Protein AF-X1LXA0-F1 (afdb_monomer_lite)

Structure (mmCIF, N/CA/C/O backbone):
data_AF-X1LXA0-F1
#
_entry.id   AF-X1LXA0-F1
#
loop_
_atom_site.group_PDB
_atom_site.id
_atom_site.type_symbol
_atom_site.label_atom_id
_atom_site.label_alt_id
_atom_site.label_comp_id
_atom_site.label_asym_id
_atom_site.label_entity_id
_atom_site.label_seq_id
_atom_site.pdbx_PDB_ins_code
_atom_site.Cartn_x
_atom_site.Cartn_y
_atom_site.Cartn_z
_atom_site.occupancy
_atom_site.B_iso_or_equiv
_atom_site.auth_seq_id
_atom_site.auth_comp_id
_atom_site.auth_asym_id
_atom_site.auth_atom_id
_atom_site.pdbx_PDB_model_num
ATOM 1 N N . GLU A 1 1 ? 16.115 5.658 -24.693 1.00 48.03 1 GLU A N 1
ATOM 2 C CA . GLU A 1 1 ? 15.808 4.681 -25.763 1.00 48.03 1 GLU A CA 1
ATOM 3 C C . GLU A 1 1 ? 15.946 3.220 -25.329 1.00 48.03 1 GLU A C 1
ATOM 5 O O . GLU A 1 1 ? 15.086 2.438 -25.694 1.00 48.03 1 GLU A O 1
ATOM 10 N N . ILE A 1 2 ? 16.902 2.875 -24.455 1.00 46.75 2 ILE A N 1
ATOM 11 C CA . ILE A 1 2 ? 17.178 1.495 -23.987 1.00 46.75 2 ILE A CA 1
ATOM 12 C C . ILE A 1 2 ? 15.979 0.785 -23.312 1.00 46.75 2 ILE A C 1
ATOM 14 O O . ILE A 1 2 ? 15.818 -0.421 -23.436 1.00 46.75 2 ILE A O 1
ATOM 18 N N . VAL A 1 3 ? 15.091 1.514 -22.626 1.00 49.84 3 VAL A N 1
ATOM 19 C CA . VAL A 1 3 ? 14.003 0.897 -21.832 1.00 49.84 3 VAL A CA 1
ATOM 20 C C . VAL A 1 3 ? 12.882 0.302 -22.700 1.00 49.84 3 VAL A C 1
ATOM 22 O O . VAL A 1 3 ? 12.183 -0.605 -22.257 1.00 49.84 3 VAL A O 1
ATOM 25 N N . LYS A 1 4 ? 12.702 0.768 -23.945 1.00 45.91 4 LYS A N 1
ATOM 26 C CA . LYS A 1 4 ? 11.596 0.300 -24.802 1.00 45.91 4 LYS A CA 1
ATOM 27 C C . LYS A 1 4 ? 11.848 -1.074 -25.432 1.00 45.91 4 LYS A C 1
ATOM 29 O O . LYS A 1 4 ? 10.889 -1.721 -25.834 1.00 45.91 4 LYS A O 1
ATOM 34 N N . GLU A 1 5 ? 13.101 -1.518 -25.492 1.00 46.56 5 GLU A N 1
ATOM 35 C CA . GLU A 1 5 ? 13.504 -2.753 -26.182 1.00 46.56 5 GLU A CA 1
ATOM 36 C C . GLU A 1 5 ? 13.539 -3.984 -25.253 1.00 46.56 5 GLU A C 1
ATOM 38 O O . GLU A 1 5 ? 13.562 -5.118 -25.714 1.00 46.56 5 GLU A O 1
ATOM 43 N N . ILE A 1 6 ? 13.475 -3.775 -23.931 1.00 54.31 6 ILE A N 1
ATOM 44 C CA . ILE A 1 6 ? 13.662 -4.828 -22.912 1.00 54.31 6 ILE A CA 1
ATOM 45 C C . ILE A 1 6 ? 12.371 -5.626 -22.631 1.00 54.31 6 ILE A C 1
ATOM 47 O O . ILE A 1 6 ? 12.398 -6.661 -21.968 1.00 54.31 6 ILE A O 1
ATOM 51 N N . VAL A 1 7 ? 11.220 -5.205 -23.164 1.00 52.94 7 VAL A N 1
ATOM 52 C CA . VAL A 1 7 ? 9.903 -5.783 -22.831 1.00 52.94 7 VAL A CA 1
ATOM 53 C C . VAL A 1 7 ? 9.569 -7.007 -23.703 1.00 52.94 7 VAL A C 1
ATOM 55 O O . VAL A 1 7 ? 8.509 -7.095 -24.316 1.00 52.94 7 VAL A O 1
ATOM 58 N N . GLY A 1 8 ? 10.500 -7.958 -23.784 1.00 50.25 8 GLY A N 1
ATOM 59 C CA . GLY A 1 8 ? 10.261 -9.323 -24.259 1.00 50.25 8 GLY A CA 1
ATOM 60 C C . GLY A 1 8 ? 10.151 -10.281 -23.069 1.00 50.25 8 GLY A C 1
ATOM 61 O O . GLY A 1 8 ? 10.815 -10.076 -22.057 1.00 50.25 8 GLY A O 1
ATOM 62 N N . ASN A 1 9 ? 9.334 -11.335 -23.181 1.00 55.66 9 ASN A N 1
ATOM 63 C CA . ASN A 1 9 ? 8.999 -12.315 -22.122 1.00 55.66 9 ASN A CA 1
ATOM 64 C C . ASN A 1 9 ? 10.189 -13.073 -21.472 1.00 55.66 9 ASN A C 1
ATOM 66 O O . ASN A 1 9 ? 9.967 -13.987 -20.682 1.00 55.66 9 ASN A O 1
ATOM 70 N N . THR A 1 10 ? 11.434 -12.718 -21.780 1.00 55.88 10 THR A N 1
ATOM 71 C CA . THR A 1 10 ? 12.642 -13.499 -21.489 1.00 55.88 10 THR A CA 1
ATOM 72 C C . THR A 1 10 ? 13.558 -12.899 -20.417 1.00 55.88 10 THR A C 1
ATOM 74 O O . THR A 1 10 ? 14.546 -13.535 -20.083 1.00 55.88 10 THR A O 1
ATOM 77 N N . TYR A 1 11 ? 13.258 -11.718 -19.852 1.00 66.25 11 TYR A N 1
ATOM 78 C CA . TYR A 1 11 ? 14.197 -10.997 -18.964 1.00 66.25 11 TYR A CA 1
ATOM 79 C C . TYR A 1 11 ? 13.632 -10.604 -17.582 1.00 66.25 11 TYR A C 1
ATOM 81 O O . TYR A 1 11 ? 14.199 -9.750 -16.902 1.00 66.25 11 TYR A O 1
ATOM 89 N N . PHE A 1 12 ? 12.537 -11.228 -17.124 1.00 69.81 12 PHE A N 1
ATOM 90 C CA . PHE A 1 12 ? 11.929 -10.947 -15.806 1.00 69.81 12 PHE A CA 1
ATOM 91 C C . PHE A 1 12 ? 12.892 -11.114 -14.623 1.00 69.81 12 PHE A C 1
ATOM 93 O O . PHE A 1 12 ? 12.745 -10.423 -13.617 1.00 69.81 12 PHE A O 1
ATOM 100 N N . GLU A 1 13 ? 13.866 -12.014 -14.751 1.00 79.38 13 GLU A N 1
ATOM 101 C CA . GLU A 1 13 ? 14.896 -12.281 -13.742 1.00 79.38 13 GLU A CA 1
ATOM 102 C C . GLU A 1 13 ? 15.861 -11.106 -13.520 1.00 79.38 13 GLU A C 1
ATOM 104 O O . GLU A 1 13 ? 16.491 -11.021 -12.470 1.00 79.38 13 GLU A O 1
ATOM 109 N N . TYR A 1 14 ? 15.937 -10.173 -14.473 1.00 84.25 14 TYR A N 1
ATOM 110 C CA . TYR A 1 14 ? 16.782 -8.980 -14.388 1.00 84.25 14 TYR A CA 1
ATOM 111 C C . TYR A 1 14 ? 16.039 -7.750 -13.853 1.00 84.25 14 TYR A C 1
ATOM 113 O O . TYR A 1 14 ? 16.648 -6.699 -13.648 1.00 84.25 14 TYR A O 1
ATOM 121 N N . LEU A 1 15 ? 14.724 -7.850 -13.634 1.00 85.50 15 LEU A N 1
ATOM 122 C CA . LEU A 1 15 ? 13.935 -6.780 -13.032 1.00 85.50 15 LEU A CA 1
ATOM 123 C C . LEU A 1 15 ? 13.986 -6.886 -11.508 1.00 85.50 15 LEU A C 1
ATOM 125 O O . LEU A 1 15 ? 13.886 -7.972 -10.941 1.00 85.50 15 LEU A O 1
ATOM 129 N N . SER A 1 16 ? 14.059 -5.739 -10.830 1.00 89.50 16 SER A N 1
ATOM 130 C CA . SER A 1 16 ? 14.023 -5.691 -9.363 1.00 89.50 16 SER A CA 1
ATOM 131 C C . SER A 1 16 ? 12.712 -6.221 -8.777 1.00 89.50 16 SER A C 1
ATOM 133 O O . SER A 1 16 ? 12.704 -6.656 -7.630 1.00 89.50 16 SER A O 1
ATOM 135 N N . ASN A 1 17 ? 11.621 -6.194 -9.557 1.00 89.50 17 ASN A N 1
ATOM 136 C CA . ASN A 1 17 ? 10.286 -6.666 -9.178 1.00 89.50 17 ASN A CA 1
ATOM 137 C C . ASN A 1 17 ? 9.876 -6.242 -7.750 1.00 89.50 17 ASN A C 1
ATOM 139 O O . ASN A 1 17 ? 9.496 -7.101 -6.949 1.00 89.50 17 ASN A O 1
ATOM 143 N N . PRO A 1 18 ? 9.970 -4.942 -7.400 1.00 92.25 18 PRO A N 1
ATOM 144 C CA . PRO A 1 18 ? 9.681 -4.495 -6.047 1.00 92.25 18 PRO A CA 1
ATOM 145 C C . PRO A 1 18 ? 8.206 -4.756 -5.739 1.00 92.25 18 PRO A C 1
ATOM 147 O O . PRO A 1 18 ? 7.335 -4.306 -6.482 1.00 92.25 18 PRO A O 1
ATOM 150 N N . LEU A 1 19 ? 7.940 -5.494 -4.661 1.00 93.56 19 LEU A N 1
ATOM 151 C CA . LEU A 1 19 ? 6.581 -5.788 -4.220 1.00 93.56 19 LEU A CA 1
ATOM 152 C C . LEU A 1 19 ? 5.940 -4.529 -3.631 1.00 93.56 19 LEU A C 1
ATOM 154 O O . LEU A 1 19 ? 6.458 -3.951 -2.670 1.00 93.56 19 LEU A O 1
ATOM 158 N N . THR A 1 20 ? 4.808 -4.134 -4.200 1.00 95.69 20 THR A N 1
ATOM 159 C CA . THR A 1 20 ? 3.956 -3.058 -3.686 1.00 95.69 20 THR A CA 1
ATOM 160 C C . THR A 1 20 ? 2.727 -3.625 -2.983 1.00 95.69 20 THR A C 1
ATOM 162 O O . THR A 1 20 ? 2.397 -4.806 -3.128 1.00 95.69 20 THR A O 1
ATOM 165 N N . VAL A 1 21 ? 2.065 -2.780 -2.196 1.00 97.38 21 VAL A N 1
ATOM 166 C CA . VAL A 1 21 ? 0.779 -3.074 -1.553 1.00 97.38 21 VAL A CA 1
ATOM 167 C C . VAL A 1 21 ? -0.246 -2.023 -1.947 1.00 97.38 21 VAL A C 1
ATOM 169 O O . VAL A 1 21 ? 0.092 -0.846 -2.059 1.00 97.38 21 VAL A O 1
ATOM 172 N N . SER A 1 22 ? -1.495 -2.433 -2.119 1.00 97.12 22 SER A N 1
ATOM 173 C CA . SER A 1 22 ? -2.635 -1.539 -2.300 1.00 97.12 22 SER A CA 1
ATOM 174 C C . SER A 1 22 ? -3.862 -2.069 -1.571 1.00 97.12 22 SER A C 1
ATOM 176 O O . SER A 1 22 ? -3.898 -3.220 -1.143 1.00 97.12 22 SER A O 1
ATOM 178 N N . VAL A 1 23 ? -4.873 -1.222 -1.376 1.00 97.56 23 VAL A N 1
ATOM 179 C CA . VAL A 1 23 ? -6.101 -1.621 -0.679 1.00 97.56 23 VAL A CA 1
ATOM 180 C C . VAL A 1 23 ? -7.321 -0.921 -1.244 1.00 97.56 23 VAL A C 1
ATOM 182 O O . VAL A 1 23 ? -7.368 0.296 -1.377 1.00 97.56 23 VAL A O 1
ATOM 185 N N . VAL A 1 24 ? -8.377 -1.689 -1.504 1.00 97.12 24 VAL A N 1
ATOM 186 C CA . VAL A 1 24 ? -9.694 -1.126 -1.807 1.00 97.12 24 VAL A CA 1
ATOM 187 C C . VAL A 1 24 ? -10.445 -0.898 -0.498 1.00 97.12 24 VAL A C 1
ATOM 189 O O . VAL A 1 24 ? -10.930 -1.840 0.126 1.00 97.12 24 VAL A O 1
ATOM 192 N N . LEU A 1 25 ? -10.583 0.363 -0.090 1.00 97.12 25 LEU A N 1
ATOM 193 C CA . LEU A 1 25 ? -11.377 0.720 1.085 1.00 97.12 25 LEU A CA 1
ATOM 194 C C . LEU A 1 25 ? -12.852 0.859 0.711 1.00 97.12 25 LEU A C 1
ATOM 196 O O . LEU A 1 25 ? -13.212 1.654 -0.161 1.00 97.12 25 LEU A O 1
ATOM 200 N N . LYS A 1 26 ? -13.709 0.112 1.412 1.00 97.50 26 LYS A N 1
ATOM 201 C CA . LYS A 1 26 ? -15.165 0.201 1.289 1.00 97.50 26 LYS A CA 1
ATOM 202 C C . LYS A 1 26 ? -15.769 0.834 2.539 1.00 97.50 26 LYS A C 1
ATOM 204 O O . LYS A 1 26 ? -15.634 0.308 3.641 1.00 97.50 26 LYS A O 1
ATOM 209 N N . THR A 1 27 ? -16.493 1.929 2.361 1.00 96.88 27 THR A N 1
ATOM 210 C CA . THR A 1 27 ? -17.188 2.624 3.448 1.00 96.88 27 THR A CA 1
ATOM 211 C C . THR A 1 27 ? -18.505 1.934 3.824 1.00 96.88 27 THR A C 1
ATOM 213 O O . THR A 1 27 ? -19.062 1.123 3.073 1.00 96.88 27 THR A O 1
ATOM 216 N N . ARG A 1 28 ? -19.057 2.291 4.992 1.00 97.12 28 ARG A N 1
ATOM 217 C CA . ARG A 1 28 ? -20.344 1.761 5.484 1.00 97.12 28 ARG A CA 1
ATOM 218 C C . ARG A 1 28 ? -21.515 2.050 4.537 1.00 97.12 28 ARG A C 1
ATOM 220 O O . ARG A 1 28 ? -22.438 1.247 4.451 1.00 97.12 28 ARG A O 1
ATOM 227 N N . ASP A 1 29 ? -21.475 3.168 3.820 1.00 97.94 29 ASP A N 1
ATOM 228 C CA . ASP A 1 29 ? -22.461 3.561 2.807 1.00 97.94 29 ASP A CA 1
ATOM 229 C C . ASP A 1 29 ? -22.164 2.979 1.408 1.00 97.94 29 ASP A C 1
ATOM 231 O O . ASP A 1 29 ? -22.729 3.419 0.408 1.00 97.94 29 ASP A O 1
ATOM 235 N N . ASN A 1 30 ? -21.332 1.931 1.339 1.00 97.12 30 ASN A N 1
ATOM 236 C CA . ASN A 1 30 ? -20.993 1.180 0.128 1.00 97.12 30 ASN A CA 1
ATOM 237 C C . ASN A 1 30 ? -20.296 2.011 -0.960 1.00 97.12 30 ASN A C 1
ATOM 239 O O . ASN A 1 30 ? -20.491 1.760 -2.151 1.00 97.12 30 ASN A O 1
ATOM 243 N N . LYS A 1 31 ? -19.471 2.982 -0.568 1.00 97.94 31 LYS A N 1
ATOM 244 C CA . LYS A 1 31 ? -18.596 3.716 -1.488 1.00 97.94 31 LYS A CA 1
ATOM 245 C C . LYS A 1 31 ? -17.192 3.134 -1.457 1.00 97.94 31 LYS A C 1
ATOM 247 O O . LYS A 1 31 ? -16.791 2.517 -0.472 1.00 97.94 31 LYS A O 1
ATOM 252 N N . ILE A 1 32 ? -16.471 3.320 -2.558 1.00 97.06 32 ILE A N 1
ATOM 253 C CA . ILE A 1 32 ? -15.044 3.020 -2.647 1.00 97.06 32 ILE A CA 1
ATOM 254 C C . ILE A 1 32 ? -14.295 4.335 -2.494 1.00 97.06 32 ILE A C 1
ATOM 256 O O . ILE A 1 32 ? -14.646 5.323 -3.143 1.00 97.06 32 ILE A O 1
ATOM 260 N N . VAL A 1 33 ? -13.281 4.336 -1.636 1.00 95.81 33 VAL A N 1
ATOM 261 C CA . VAL A 1 33 ? -12.396 5.487 -1.471 1.00 95.81 33 VAL A CA 1
ATOM 262 C C . VAL A 1 33 ? -11.326 5.442 -2.555 1.00 95.81 33 VAL A C 1
ATOM 264 O O . VAL A 1 33 ? -10.648 4.431 -2.731 1.00 95.81 33 V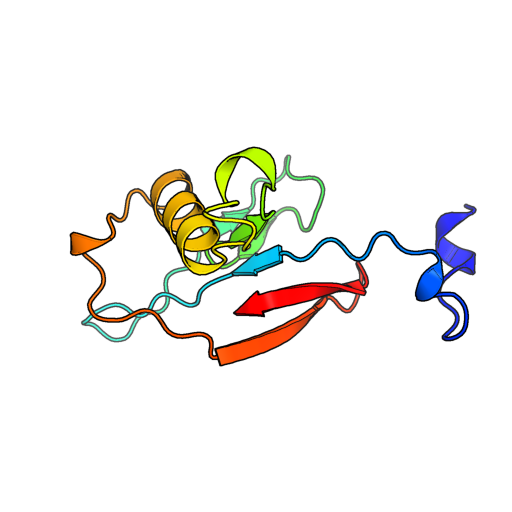AL A O 1
ATOM 267 N N . VAL A 1 34 ? -11.189 6.549 -3.276 1.00 96.25 34 VAL A N 1
ATOM 268 C CA . VAL A 1 34 ? -10.126 6.782 -4.253 1.00 96.25 34 VAL A CA 1
ATOM 269 C C . VAL A 1 34 ? -9.582 8.190 -4.054 1.00 96.25 34 VAL A C 1
ATOM 271 O O . VAL A 1 34 ? -10.324 9.094 -3.666 1.00 96.25 34 VAL A O 1
ATOM 274 N N . ALA A 1 35 ? -8.307 8.384 -4.353 1.00 93.62 35 ALA A N 1
ATOM 275 C CA . ALA A 1 35 ? -7.685 9.694 -4.454 1.00 93.62 35 ALA A CA 1
ATOM 276 C C . ALA A 1 35 ? -7.331 10.005 -5.912 1.00 93.62 35 ALA A C 1
ATOM 278 O O . ALA A 1 35 ? -7.260 9.120 -6.765 1.00 93.62 35 ALA A O 1
ATOM 279 N N . HIS A 1 36 ? -7.133 11.286 -6.204 1.00 95.81 36 HIS A N 1
ATOM 280 C CA . HIS A 1 36 ? -6.660 11.757 -7.499 1.00 95.81 36 HIS A CA 1
ATOM 281 C C . HIS A 1 36 ? -5.187 12.137 -7.376 1.00 95.81 36 HIS A C 1
ATOM 283 O O . HIS A 1 36 ? -4.834 13.022 -6.594 1.00 95.81 36 HIS A O 1
ATOM 289 N N . ARG A 1 37 ? -4.325 11.473 -8.147 1.00 95.75 37 ARG A N 1
ATOM 290 C CA . ARG A 1 37 ? -2.877 11.684 -8.076 1.00 95.75 37 ARG A CA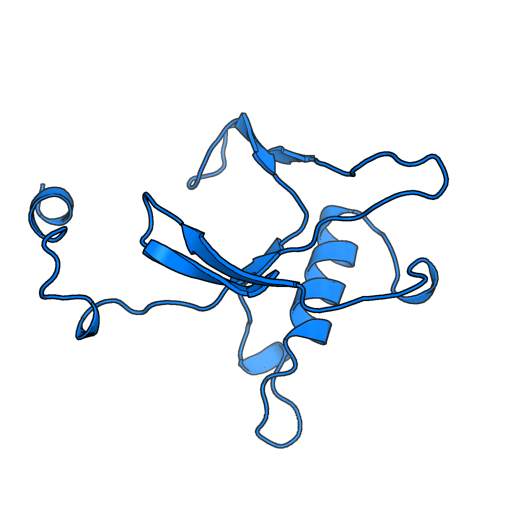 1
ATOM 291 C C . ARG A 1 37 ? -2.510 13.085 -8.549 1.00 95.75 37 ARG A C 1
ATOM 293 O O . ARG A 1 37 ? -3.100 13.620 -9.489 1.00 95.75 37 ARG A O 1
ATOM 300 N N . SER A 1 38 ? -1.503 13.672 -7.910 1.00 96.19 38 SER A N 1
ATOM 301 C CA . SER A 1 38 ? -0.980 14.975 -8.316 1.00 96.19 38 SER A CA 1
ATOM 302 C C . SER A 1 38 ? -0.445 14.929 -9.749 1.00 96.19 38 SER A C 1
ATOM 304 O O . SER A 1 38 ? 0.131 13.935 -10.196 1.00 96.19 38 SER A O 1
ATOM 306 N N . LYS A 1 39 ? -0.550 16.056 -10.455 1.00 97.38 39 LYS A N 1
ATOM 307 C CA . LYS A 1 39 ? 0.102 16.257 -11.754 1.00 97.38 39 LYS A CA 1
ATOM 308 C C . LYS A 1 39 ? 1.632 16.162 -11.673 1.00 97.38 39 LYS A C 1
ATOM 310 O O . LYS A 1 39 ? 2.281 15.863 -12.668 1.00 97.38 39 LYS A O 1
ATOM 315 N N . SER A 1 40 ? 2.213 16.425 -10.501 1.00 97.00 40 SER A N 1
ATOM 316 C CA . SER A 1 40 ? 3.662 16.344 -10.275 1.00 97.00 40 SER A CA 1
ATOM 317 C C . SER A 1 40 ? 4.176 14.922 -10.033 1.00 97.00 40 SER A C 1
ATOM 319 O O . SER A 1 40 ? 5.386 14.727 -9.923 1.00 97.00 40 SER A O 1
ATOM 321 N N . THR A 1 41 ? 3.293 13.927 -9.927 1.00 93.94 41 THR A N 1
ATOM 322 C CA . THR A 1 41 ? 3.695 12.546 -9.666 1.00 93.94 41 THR A CA 1
ATOM 323 C C . THR A 1 41 ? 4.289 11.898 -10.918 1.00 93.94 41 THR A C 1
ATOM 325 O O . THR A 1 41 ? 3.740 12.017 -12.008 1.00 93.94 41 THR A O 1
ATOM 328 N N . PHE A 1 42 ? 5.406 11.182 -10.765 1.00 94.50 42 PHE A N 1
ATOM 329 C CA . PHE A 1 42 ? 6.091 10.543 -11.894 1.00 94.50 42 PHE A CA 1
ATOM 330 C C . PHE A 1 42 ? 5.281 9.383 -12.494 1.00 94.50 42 PHE A C 1
ATOM 332 O O . PHE A 1 42 ? 5.055 9.330 -13.702 1.00 94.50 42 PHE A O 1
ATOM 339 N N . GLU A 1 43 ? 4.818 8.457 -11.650 1.00 93.00 43 GLU A N 1
ATOM 340 C CA . GLU A 1 43 ? 4.008 7.316 -12.084 1.00 93.00 43 GLU A CA 1
ATOM 341 C C . GLU A 1 43 ? 2.520 7.680 -12.051 1.00 93.00 43 GLU A C 1
ATOM 343 O O . GLU A 1 43 ? 1.970 7.977 -10.984 1.00 93.00 43 GLU A O 1
ATOM 348 N N . TYR A 1 44 ? 1.880 7.615 -13.222 1.00 94.88 44 TYR A N 1
ATOM 349 C CA . TYR A 1 44 ? 0.444 7.844 -13.415 1.00 94.88 44 TYR A CA 1
ATOM 350 C C . TYR A 1 44 ? -0.063 9.205 -12.889 1.00 94.88 44 TYR A C 1
ATOM 352 O O . TYR A 1 44 ? -0.943 9.234 -12.026 1.00 94.88 44 TYR A O 1
ATOM 360 N N . PRO A 1 45 ? 0.470 10.343 -13.378 1.00 96.62 45 PRO A N 1
ATOM 361 C CA . PRO A 1 45 ? -0.042 11.661 -13.001 1.00 96.62 45 PRO A CA 1
ATOM 362 C C . PRO A 1 45 ? -1.517 11.809 -13.390 1.00 96.62 45 PRO A C 1
ATOM 364 O O . PRO A 1 45 ? -1.916 11.355 -14.461 1.00 96.62 45 PRO A O 1
ATOM 367 N N . GLU A 1 46 ? -2.309 12.458 -12.531 1.00 97.06 46 GLU A N 1
ATOM 368 C CA . GLU A 1 46 ? -3.743 12.746 -12.746 1.00 97.06 46 GLU A CA 1
ATOM 369 C C . GLU A 1 46 ? -4.658 11.504 -12.848 1.00 97.06 46 GLU A C 1
ATOM 371 O O . GLU A 1 46 ? -5.822 11.601 -13.231 1.00 97.06 46 GLU A O 1
ATOM 376 N N . TYR A 1 47 ? -4.166 10.311 -12.498 1.00 96.94 47 TYR A N 1
ATOM 377 C CA . TYR A 1 47 ? -4.999 9.106 -12.430 1.00 96.94 47 TYR A CA 1
ATOM 378 C C . TYR A 1 47 ? -5.696 9.010 -11.070 1.00 96.94 47 TYR A C 1
ATOM 380 O O . TYR A 1 47 ? -5.184 9.483 -10.053 1.00 96.94 47 TYR A O 1
ATOM 388 N N . LEU A 1 48 ? -6.846 8.333 -11.039 1.00 96.69 48 LEU A N 1
ATOM 389 C CA . LEU A 1 48 ? -7.416 7.854 -9.783 1.00 96.69 48 LEU A CA 1
ATOM 390 C C . LEU A 1 48 ? -6.574 6.692 -9.249 1.00 96.69 48 LEU A C 1
ATOM 392 O O . LEU A 1 48 ? -6.170 5.819 -10.019 1.00 96.69 48 LEU A O 1
ATOM 396 N N . HIS A 1 49 ? -6.344 6.662 -7.941 1.00 94.81 49 HIS A N 1
ATOM 397 C CA . HIS A 1 49 ? -5.707 5.538 -7.261 1.00 94.81 49 HIS A CA 1
ATOM 398 C C . HIS A 1 49 ? -6.397 5.222 -5.938 1.00 94.81 49 HIS A C 1
ATOM 400 O O . HIS A 1 49 ? -7.134 6.039 -5.385 1.00 94.81 49 HIS A O 1
ATOM 406 N N . VAL A 1 50 ? -6.165 4.008 -5.464 1.00 95.62 50 VAL A N 1
ATOM 407 C CA . VAL A 1 50 ? -6.500 3.575 -4.109 1.00 95.62 50 VAL A CA 1
ATOM 408 C C . VAL A 1 50 ? -5.270 3.751 -3.208 1.00 95.62 50 VAL A C 1
ATOM 410 O O . VAL A 1 50 ? -4.168 3.873 -3.757 1.00 95.62 50 VAL A O 1
ATOM 413 N N . PRO A 1 51 ? -5.427 3.755 -1.869 1.00 95.81 51 PRO A N 1
ATOM 414 C CA . PRO A 1 51 ? -4.274 3.780 -0.983 1.00 95.81 51 PRO A CA 1
ATOM 415 C C . PRO A 1 51 ? -3.308 2.639 -1.281 1.00 95.81 51 PRO A C 1
ATOM 417 O O . PRO A 1 51 ? -3.730 1.502 -1.529 1.00 95.81 51 PRO A O 1
ATOM 420 N N . GLY A 1 52 ? -2.017 2.945 -1.257 1.00 95.81 52 GLY A N 1
ATOM 421 C CA . GLY A 1 52 ? -0.987 1.956 -1.518 1.00 95.81 52 GLY A CA 1
ATOM 422 C C . GLY A 1 52 ? 0.379 2.557 -1.792 1.00 95.81 52 GLY A C 1
ATOM 423 O O . GLY A 1 52 ? 0.517 3.722 -2.148 1.00 95.81 52 GLY A O 1
ATOM 424 N N . GLY A 1 53 ? 1.395 1.711 -1.693 1.00 94.88 53 GLY A N 1
ATOM 425 C CA . GLY A 1 53 ? 2.776 2.130 -1.837 1.00 94.88 53 GLY A CA 1
ATOM 426 C C . GLY A 1 53 ? 3.754 0.971 -1.738 1.00 94.88 53 GLY A C 1
ATOM 427 O O . GLY A 1 53 ? 3.481 -0.144 -2.194 1.00 94.88 53 GLY A O 1
ATOM 428 N N . HIS A 1 54 ? 4.943 1.250 -1.210 1.00 94.81 54 HIS A N 1
ATOM 429 C CA . HIS A 1 54 ? 6.070 0.321 -1.272 1.00 94.81 54 HIS A CA 1
ATOM 430 C C . HIS A 1 54 ? 6.395 -0.261 0.096 1.00 94.81 54 HIS A C 1
ATOM 432 O O . HIS A 1 54 ? 6.508 0.444 1.097 1.00 94.81 54 HIS A O 1
ATOM 438 N N . ILE A 1 55 ? 6.663 -1.565 0.121 1.00 95.81 55 ILE A N 1
ATOM 439 C CA . ILE A 1 55 ? 7.085 -2.227 1.347 1.00 95.81 55 ILE A CA 1
ATOM 440 C C . ILE A 1 55 ? 8.549 -1.884 1.636 1.00 95.81 55 ILE A C 1
ATOM 442 O O . ILE A 1 55 ? 9.470 -2.357 0.973 1.00 95.81 55 ILE A O 1
ATOM 446 N N . GLN A 1 56 ? 8.762 -1.086 2.674 1.00 94.94 56 GLN A N 1
ATOM 447 C CA . GLN A 1 56 ? 10.082 -0.756 3.207 1.00 94.94 56 GLN A CA 1
ATOM 448 C C . GLN A 1 56 ? 10.577 -1.857 4.159 1.00 94.94 56 GLN A C 1
ATOM 450 O O . GLN A 1 56 ? 9.950 -2.138 5.179 1.00 94.94 56 GLN A O 1
ATOM 455 N N . SER A 1 57 ? 11.677 -2.535 3.819 1.00 91.56 57 SER A N 1
ATOM 456 C CA . SER A 1 57 ? 12.153 -3.703 4.580 1.00 91.56 57 SER 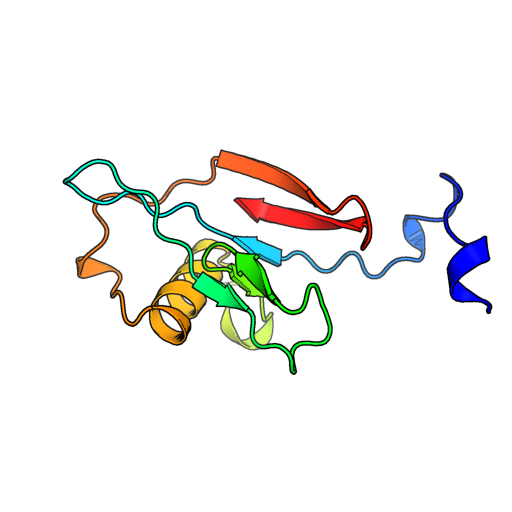A CA 1
ATOM 457 C C . SER A 1 57 ? 12.750 -3.370 5.946 1.00 91.56 57 SER A C 1
ATOM 459 O O . SER A 1 57 ? 12.817 -4.239 6.806 1.00 91.56 57 SER A O 1
ATOM 461 N N . ASP A 1 58 ? 13.235 -2.151 6.129 1.00 93.69 58 ASP A N 1
ATOM 462 C CA . ASP A 1 58 ? 13.730 -1.606 7.393 1.00 93.69 58 ASP A CA 1
ATOM 463 C C . ASP A 1 58 ? 12.586 -1.256 8.357 1.00 93.69 58 ASP A C 1
ATOM 465 O O . ASP A 1 58 ? 12.734 -1.436 9.564 1.00 93.69 58 ASP A O 1
ATOM 469 N N . LYS A 1 59 ? 11.431 -0.833 7.826 1.00 95.56 59 LYS A N 1
ATOM 470 C CA . LYS A 1 59 ? 10.237 -0.474 8.608 1.00 95.56 59 LYS A CA 1
ATOM 471 C C . LYS A 1 59 ? 9.325 -1.670 8.898 1.00 95.56 59 LYS A C 1
ATOM 473 O O . LYS A 1 59 ? 8.852 -1.840 10.018 1.00 95.56 59 LYS A O 1
ATOM 478 N N . HIS A 1 60 ? 9.097 -2.524 7.900 1.00 96.31 60 HIS A N 1
ATOM 479 C CA . HIS A 1 60 ? 8.060 -3.564 7.947 1.00 96.31 60 HIS A CA 1
ATOM 480 C C . HIS A 1 60 ? 8.602 -4.972 8.206 1.00 96.31 60 HIS A C 1
ATOM 482 O O . HIS A 1 60 ? 7.869 -5.951 8.065 1.00 96.31 60 HIS A O 1
ATOM 488 N N . ARG A 1 61 ? 9.886 -5.121 8.555 1.00 96.12 61 ARG A N 1
ATOM 489 C CA . ARG A 1 61 ? 10.438 -6.424 8.939 1.00 96.12 61 ARG A CA 1
ATOM 490 C C . ARG A 1 61 ? 10.317 -6.635 10.442 1.00 96.12 61 ARG A C 1
ATOM 492 O O . ARG A 1 61 ? 10.922 -5.904 11.221 1.00 96.12 61 ARG A O 1
ATOM 499 N N . LYS A 1 62 ? 9.618 -7.695 10.846 1.00 94.75 62 LYS A N 1
ATOM 500 C CA . LYS A 1 62 ? 9.508 -8.133 12.243 1.00 94.75 62 LYS A CA 1
ATOM 501 C C . LYS A 1 62 ? 9.849 -9.612 12.333 1.00 94.75 62 LYS A C 1
ATOM 503 O O . LYS A 1 62 ? 9.401 -10.407 11.516 1.00 94.75 62 LYS A O 1
ATOM 508 N N . GLU A 1 63 ? 10.724 -9.971 13.272 1.00 94.06 63 GLU A N 1
ATOM 509 C CA . GLU A 1 63 ? 11.124 -11.370 13.515 1.00 94.06 63 GLU A CA 1
ATOM 510 C C . GLU A 1 63 ? 11.570 -12.121 12.238 1.00 94.06 63 GLU A C 1
ATOM 512 O O . GLU A 1 63 ? 11.269 -13.293 12.020 1.00 94.06 63 GLU A O 1
ATOM 517 N N . GLY A 1 64 ? 12.273 -11.418 11.342 1.00 92.69 64 GLY A N 1
ATOM 518 C CA . GLY A 1 64 ? 12.758 -11.969 10.074 1.00 92.69 64 GLY A CA 1
ATOM 519 C C . GLY A 1 64 ? 11.714 -12.063 8.954 1.00 92.69 64 GLY A C 1
ATOM 520 O O . GLY A 1 64 ? 12.094 -12.356 7.819 1.00 92.69 64 GLY A O 1
ATOM 521 N N . LYS A 1 65 ? 10.442 -11.748 9.216 1.00 93.81 65 LYS A N 1
ATOM 522 C CA . LYS A 1 65 ? 9.344 -11.753 8.238 1.00 93.81 65 LYS A CA 1
ATOM 523 C C . LYS A 1 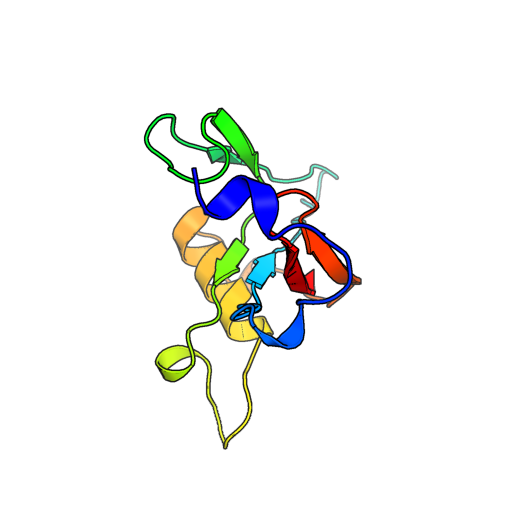65 ? 8.969 -10.340 7.809 1.00 93.81 65 LYS A C 1
ATOM 525 O O . LYS A 1 65 ? 9.224 -9.381 8.528 1.00 93.81 65 LYS A O 1
ATOM 530 N N . ILE A 1 66 ? 8.408 -10.223 6.609 1.00 94.50 66 ILE A N 1
ATOM 531 C CA . ILE A 1 66 ? 7.860 -8.968 6.095 1.00 94.50 66 ILE A CA 1
ATOM 532 C C . ILE A 1 66 ? 6.375 -8.907 6.450 1.00 94.50 66 ILE A C 1
ATOM 534 O O . ILE A 1 66 ? 5.594 -9.742 5.996 1.00 94.50 66 ILE A O 1
ATOM 538 N N . GLU A 1 67 ? 5.998 -7.902 7.229 1.00 95.88 67 GLU A N 1
ATOM 539 C CA . GLU A 1 67 ? 4.627 -7.649 7.662 1.00 95.88 67 GLU A CA 1
ATOM 540 C C . GLU A 1 67 ? 3.913 -6.764 6.636 1.00 95.88 67 GLU A C 1
ATOM 542 O O . GLU A 1 67 ? 3.829 -5.543 6.761 1.00 95.88 67 GLU A O 1
ATOM 547 N N . VAL A 1 68 ? 3.403 -7.389 5.573 1.00 95.69 68 VAL A N 1
ATOM 548 C CA . VAL A 1 68 ? 2.756 -6.682 4.450 1.00 95.69 68 VAL A CA 1
ATOM 549 C C . VAL A 1 68 ? 1.517 -5.885 4.876 1.00 95.69 68 VAL A C 1
ATOM 551 O O . VAL A 1 68 ? 1.217 -4.848 4.291 1.00 95.69 68 VAL A O 1
ATOM 554 N N . PHE A 1 69 ? 0.814 -6.343 5.917 1.00 96.75 69 PHE A N 1
ATOM 555 C CA . PHE A 1 69 ? -0.347 -5.639 6.460 1.00 96.75 69 PHE A CA 1
ATOM 556 C C . PHE A 1 69 ? 0.041 -4.377 7.229 1.00 96.75 69 PHE A C 1
ATOM 558 O O . PHE A 1 69 ? -0.725 -3.421 7.230 1.00 96.75 69 PHE A O 1
ATOM 565 N N . ASP A 1 70 ? 1.220 -4.345 7.848 1.00 96.75 70 ASP A N 1
ATOM 566 C CA . ASP A 1 70 ? 1.704 -3.128 8.498 1.00 96.75 70 ASP A CA 1
ATOM 567 C C . ASP A 1 70 ? 2.050 -2.069 7.446 1.00 96.75 70 ASP A C 1
ATOM 569 O O . ASP A 1 70 ? 1.676 -0.913 7.608 1.00 96.75 70 ASP A O 1
ATOM 573 N N . ALA A 1 71 ? 2.651 -2.483 6.322 1.00 97.31 71 ALA A N 1
ATOM 574 C CA . ALA A 1 71 ? 2.953 -1.577 5.216 1.00 97.31 71 ALA A CA 1
ATOM 575 C C . ALA A 1 71 ? 1.698 -0.885 4.671 1.00 97.31 71 ALA A C 1
ATOM 577 O O . ALA A 1 71 ? 1.678 0.332 4.530 1.00 97.31 71 ALA A O 1
ATOM 578 N N . ILE A 1 72 ? 0.624 -1.635 4.406 1.00 97.69 72 ILE A N 1
ATOM 579 C CA . ILE A 1 72 ? -0.604 -1.020 3.888 1.00 97.69 72 ILE A CA 1
ATOM 580 C C . ILE A 1 72 ? -1.341 -0.188 4.948 1.00 97.69 72 ILE A C 1
ATOM 582 O O . ILE A 1 72 ? -1.992 0.790 4.600 1.00 97.69 72 ILE A O 1
ATOM 586 N N . LEU A 1 73 ? -1.232 -0.530 6.238 1.00 97.75 73 LEU A N 1
ATOM 587 C CA . LEU A 1 73 ? -1.789 0.291 7.319 1.00 97.75 73 LEU A CA 1
ATOM 588 C C . LEU A 1 73 ? -1.086 1.648 7.426 1.00 97.75 73 LEU A C 1
ATOM 590 O O . LEU A 1 73 ? -1.758 2.653 7.656 1.00 97.75 73 LEU A O 1
ATOM 594 N N . ASP A 1 74 ? 0.232 1.680 7.227 1.00 97.31 74 ASP A N 1
ATOM 595 C CA . ASP A 1 74 ? 0.993 2.926 7.186 1.00 97.31 74 ASP A CA 1
ATOM 596 C C . ASP A 1 74 ? 0.555 3.804 6.004 1.00 97.31 74 ASP A C 1
ATOM 598 O O . ASP A 1 74 ? 0.239 4.971 6.210 1.00 97.31 74 ASP A O 1
ATOM 602 N N . GLU A 1 75 ? 0.417 3.239 4.800 1.00 97.31 75 GLU A N 1
ATOM 603 C CA . GLU A 1 75 ? -0.046 3.980 3.611 1.00 97.31 75 GLU A CA 1
ATOM 604 C C . GLU A 1 75 ? -1.480 4.521 3.783 1.00 97.31 75 GLU A C 1
ATOM 606 O O . GLU A 1 75 ? -1.759 5.680 3.477 1.00 97.31 75 GLU A O 1
ATOM 611 N N . ILE A 1 76 ? -2.403 3.720 4.341 1.00 97.12 76 ILE A N 1
ATOM 612 C CA . ILE A 1 76 ? -3.776 4.164 4.655 1.00 97.12 76 ILE A CA 1
ATOM 613 C C . ILE A 1 76 ? -3.751 5.381 5.595 1.00 97.12 76 ILE A C 1
ATOM 615 O O . ILE A 1 76 ? -4.503 6.343 5.401 1.00 97.12 76 ILE A O 1
ATOM 619 N N . LYS A 1 77 ? -2.893 5.345 6.617 1.00 97.19 77 LYS A N 1
ATOM 620 C CA . LYS A 1 77 ? -2.759 6.430 7.587 1.00 97.19 77 LYS A CA 1
ATOM 621 C C . LYS A 1 77 ? -2.121 7.672 6.965 1.00 97.19 77 LYS A C 1
ATOM 623 O O . LYS A 1 77 ? -2.616 8.776 7.181 1.00 97.19 77 LYS A O 1
ATOM 628 N N . GLU A 1 78 ? -1.041 7.502 6.212 1.00 95.06 78 GLU A N 1
ATOM 629 C CA . GLU A 1 78 ? -0.272 8.596 5.614 1.00 95.06 78 GLU A CA 1
ATOM 630 C C . GLU A 1 78 ? -1.069 9.321 4.516 1.00 95.06 78 GLU A C 1
ATOM 632 O O . GLU A 1 78 ? -1.099 10.554 4.497 1.00 95.06 78 GLU A O 1
ATOM 637 N N . GLU A 1 79 ? -1.769 8.585 3.647 1.00 93.75 79 GLU A N 1
ATOM 638 C CA . GLU A 1 79 ? -2.498 9.170 2.515 1.00 93.75 79 GLU A CA 1
ATOM 639 C C . GLU A 1 79 ? -3.925 9.621 2.870 1.00 93.75 79 GLU A C 1
ATOM 641 O O . GLU A 1 79 ? -4.402 10.627 2.339 1.00 93.75 79 GLU A O 1
ATOM 646 N N . PHE A 1 80 ? -4.618 8.906 3.767 1.00 93.25 80 PHE A N 1
ATOM 647 C CA . PHE A 1 80 ? -6.048 9.129 4.038 1.00 93.25 80 PHE A CA 1
ATOM 648 C C . PHE A 1 80 ? -6.375 9.465 5.495 1.00 93.25 80 PHE A C 1
ATOM 650 O O . PHE A 1 80 ? -7.534 9.761 5.784 1.00 93.25 80 PHE A O 1
ATOM 657 N N . GLN A 1 81 ? -5.393 9.460 6.404 1.00 95.81 81 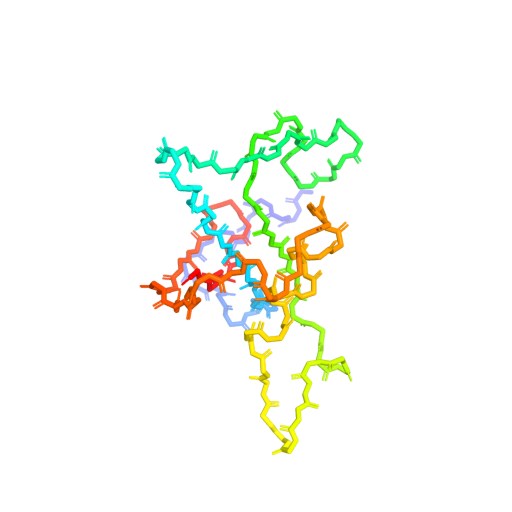GLN A N 1
ATOM 658 C CA . GLN A 1 81 ? -5.589 9.732 7.839 1.00 95.81 81 GLN A CA 1
ATOM 659 C C . GLN A 1 81 ? -6.608 8.792 8.504 1.00 95.81 81 GLN A C 1
ATOM 661 O O . GLN A 1 81 ? -7.297 9.175 9.448 1.00 95.81 81 GLN A O 1
ATOM 666 N N . ILE A 1 82 ? -6.712 7.559 8.001 1.00 95.62 82 ILE A N 1
ATOM 667 C CA . ILE A 1 82 ? -7.577 6.516 8.557 1.00 95.62 82 ILE A CA 1
ATOM 668 C C . ILE A 1 82 ? -6.727 5.640 9.479 1.00 95.62 82 ILE A C 1
ATOM 670 O O . ILE A 1 82 ? -5.683 5.126 9.075 1.00 95.62 82 ILE A O 1
ATOM 674 N N . GLU A 1 83 ? -7.163 5.454 10.721 1.00 96.69 83 GLU A N 1
ATOM 675 C CA . GLU A 1 83 ? -6.448 4.629 11.691 1.00 96.69 83 GLU A CA 1
ATOM 676 C C . GLU A 1 83 ? -6.899 3.166 11.601 1.00 96.69 83 GLU A C 1
ATOM 678 O O . GLU A 1 83 ? -8.017 2.845 11.192 1.00 96.69 83 GLU A O 1
ATOM 683 N N . LYS A 1 84 ? -6.060 2.238 12.078 1.00 96.56 84 LYS A N 1
ATOM 684 C CA . LYS A 1 84 ? -6.418 0.808 12.153 1.00 96.56 84 LYS A CA 1
ATOM 685 C C . LYS A 1 84 ? -7.734 0.569 12.906 1.00 96.56 84 LYS A C 1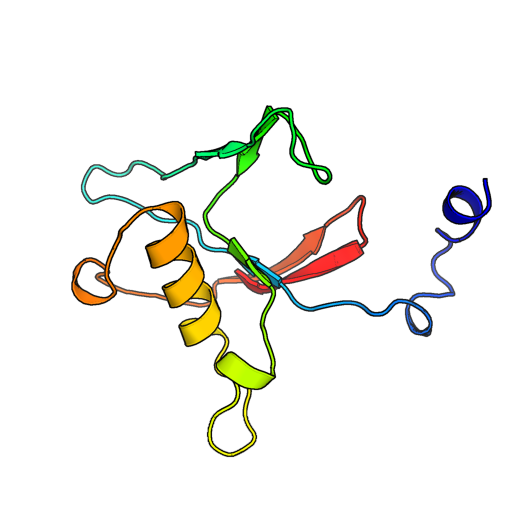
ATOM 687 O O . LYS A 1 84 ? -8.461 -0.362 12.576 1.00 96.56 84 LYS A O 1
ATOM 692 N N . SER A 1 85 ? -8.031 1.389 13.915 1.00 97.31 85 SER A N 1
ATOM 693 C CA . SER A 1 85 ? -9.270 1.314 14.699 1.00 97.31 85 SER A CA 1
ATOM 694 C C . SER A 1 85 ? -10.531 1.649 13.903 1.00 97.31 85 SER A C 1
ATOM 696 O O . SER A 1 85 ? -11.617 1.237 14.306 1.00 97.31 85 SER A O 1
ATOM 698 N N . ASP A 1 86 ? -10.401 2.367 12.787 1.00 96.56 86 ASP A N 1
ATOM 699 C CA . ASP A 1 86 ? -11.519 2.712 11.906 1.00 96.56 86 ASP A CA 1
ATOM 700 C C . ASP A 1 86 ? -11.854 1.570 10.931 1.00 96.56 86 ASP A C 1
ATOM 702 O O . ASP A 1 86 ? -12.917 1.558 10.303 1.00 96.56 86 ASP A O 1
ATOM 706 N N . LEU A 1 87 ? -10.957 0.586 10.807 1.00 96.88 87 LEU A N 1
ATOM 707 C CA . LEU A 1 87 ? -11.108 -0.556 9.917 1.00 96.88 87 LEU A CA 1
ATOM 708 C C . LEU A 1 87 ? -11.827 -1.705 10.628 1.00 96.88 87 LEU A C 1
ATOM 710 O O . LEU A 1 87 ? -11.438 -2.151 11.706 1.00 96.88 87 LEU A O 1
ATOM 714 N N . LYS A 1 88 ? -12.865 -2.242 9.979 1.00 96.94 88 LYS A N 1
ATOM 715 C CA . LYS A 1 88 ? -13.573 -3.433 10.468 1.00 96.94 88 LYS A CA 1
ATOM 716 C C . LYS A 1 88 ? -12.779 -4.713 10.207 1.00 96.94 88 LYS A C 1
ATOM 718 O O . LYS A 1 88 ? -12.688 -5.576 11.077 1.00 96.94 88 LYS A O 1
ATOM 723 N N . ASP A 1 89 ? -12.272 -4.859 8.990 1.00 95.25 89 ASP A N 1
ATOM 724 C CA . ASP A 1 89 ? -11.475 -5.991 8.544 1.00 95.25 89 ASP A CA 1
ATOM 725 C C . ASP A 1 89 ? -10.490 -5.566 7.454 1.00 95.25 89 ASP A C 1
ATOM 727 O O . ASP A 1 89 ? -10.722 -4.611 6.717 1.00 95.25 89 ASP A O 1
ATOM 731 N N . LEU A 1 90 ? -9.379 -6.294 7.373 1.00 96.69 90 LEU A N 1
ATOM 732 C CA . LEU A 1 90 ? -8.350 -6.128 6.356 1.00 96.69 90 LEU A CA 1
ATOM 733 C C . LEU A 1 90 ? -7.931 -7.521 5.888 1.00 96.69 90 LEU A C 1
ATOM 735 O O . LEU A 1 90 ? -7.616 -8.387 6.708 1.00 96.69 90 LEU A O 1
ATOM 739 N N . LYS A 1 91 ? -8.008 -7.767 4.581 1.00 96.88 91 LYS A N 1
ATOM 740 C CA . LYS A 1 91 ? -7.796 -9.086 3.976 1.00 96.88 91 LYS A CA 1
ATOM 741 C C . LYS A 1 91 ? -7.024 -8.926 2.679 1.00 96.88 91 LYS A C 1
ATOM 743 O O . LYS A 1 91 ? -7.343 -8.038 1.905 1.00 96.88 91 LYS A O 1
ATOM 748 N N . CYS A 1 92 ? -6.084 -9.836 2.447 1.00 96.94 92 CYS A N 1
ATOM 749 C CA . CYS A 1 92 ? -5.432 -9.985 1.153 1.00 96.94 92 CYS A CA 1
ATOM 750 C C . CYS A 1 92 ? -6.415 -10.650 0.179 1.00 96.94 92 CYS A C 1
ATOM 752 O O . CYS A 1 92 ? -6.896 -11.761 0.426 1.00 96.94 92 CYS A O 1
ATOM 754 N N . MET A 1 93 ? -6.745 -9.941 -0.894 1.00 96.56 93 MET A N 1
ATOM 755 C CA . MET A 1 93 ? -7.530 -10.417 -2.026 1.00 96.56 93 MET A CA 1
ATOM 756 C C . MET A 1 93 ? -6.673 -11.195 -3.027 1.00 96.56 93 MET A C 1
ATOM 758 O O . MET A 1 93 ? -7.170 -12.143 -3.638 1.00 96.56 93 MET A O 1
ATOM 762 N N . GLY A 1 94 ? -5.403 -10.823 -3.201 1.00 97.31 94 GLY A N 1
ATOM 763 C CA . GLY A 1 94 ? -4.489 -11.550 -4.073 1.00 97.31 94 GLY A CA 1
ATOM 764 C C . GLY A 1 94 ? -3.286 -10.743 -4.542 1.00 97.31 94 GLY A C 1
ATOM 765 O O . GLY A 1 94 ? -2.910 -9.731 -3.964 1.00 97.31 94 GLY A O 1
ATOM 766 N N . LEU A 1 95 ? -2.665 -11.232 -5.615 1.00 96.56 95 LEU A N 1
ATOM 767 C CA . LEU A 1 95 ? -1.514 -10.606 -6.252 1.00 96.56 95 LEU A CA 1
ATOM 768 C C . LEU A 1 95 ? -1.866 -10.261 -7.697 1.00 96.56 95 LEU A C 1
ATOM 770 O O . LEU A 1 95 ? -2.277 -11.128 -8.473 1.00 96.56 95 LEU A O 1
ATOM 774 N N . CYS A 1 96 ? -1.665 -9.004 -8.063 1.00 95.00 96 CYS A N 1
ATOM 775 C CA . CYS A 1 96 ? -1.786 -8.526 -9.426 1.00 95.00 96 CYS A CA 1
ATOM 776 C C . CYS A 1 96 ? -0.443 -7.997 -9.939 1.00 95.00 96 CYS A C 1
ATOM 778 O O . CYS A 1 96 ? 0.580 -8.012 -9.250 1.00 95.00 96 CYS A O 1
ATOM 780 N N . ARG A 1 97 ? -0.423 -7.609 -11.213 1.00 93.31 97 ARG A N 1
ATOM 781 C CA . ARG A 1 97 ? 0.760 -7.052 -11.860 1.00 93.31 97 ARG A CA 1
ATOM 782 C C . ARG A 1 97 ? 0.355 -5.860 -12.702 1.00 93.31 97 ARG A C 1
ATOM 784 O O . ARG A 1 97 ? -0.542 -5.965 -13.545 1.00 93.31 97 ARG A O 1
ATOM 791 N N . ASP A 1 98 ? 1.063 -4.760 -12.508 1.00 91.75 98 ASP A N 1
ATOM 792 C CA . ASP A 1 98 ? 0.922 -3.586 -13.351 1.00 91.75 98 ASP A CA 1
ATOM 793 C C . ASP A 1 98 ? 1.367 -3.921 -14.786 1.00 91.75 98 ASP A C 1
ATOM 795 O O . ASP A 1 98 ? 2.443 -4.472 -15.019 1.00 91.75 98 ASP A O 1
ATOM 799 N N . ARG A 1 99 ? 0.535 -3.601 -15.779 1.00 89.25 99 ARG A N 1
ATOM 800 C CA . ARG A 1 99 ? 0.804 -3.954 -17.184 1.00 89.25 99 ARG A CA 1
ATOM 801 C C . ARG A 1 99 ? 1.876 -3.092 -17.856 1.00 89.25 99 ARG A C 1
ATOM 803 O O . ARG A 1 99 ? 2.400 -3.505 -18.885 1.00 89.25 99 ARG A O 1
ATOM 810 N N . LYS A 1 100 ? 2.161 -1.897 -17.335 1.00 88.62 100 LYS A N 1
ATOM 811 C CA . LYS A 1 100 ? 3.154 -0.961 -17.881 1.00 88.62 100 LYS A CA 1
ATOM 812 C C . LYS A 1 100 ? 4.485 -1.052 -17.140 1.00 88.62 100 LYS A C 1
ATOM 814 O O . LYS A 1 100 ? 5.525 -1.055 -17.787 1.00 88.62 100 LYS A O 1
ATOM 819 N N . THR A 1 101 ? 4.460 -1.103 -15.809 1.00 87.62 101 THR A N 1
ATOM 820 C CA . THR A 1 101 ? 5.668 -1.134 -14.969 1.00 87.62 101 THR A CA 1
ATOM 821 C C . THR A 1 101 ? 6.126 -2.553 -14.646 1.00 87.62 101 THR A C 1
ATOM 823 O O . THR A 1 101 ? 7.262 -2.735 -14.218 1.00 87.62 101 THR A O 1
ATOM 826 N N . LEU A 1 102 ? 5.261 -3.556 -14.854 1.00 89.50 102 LEU A N 1
ATOM 827 C CA . LEU A 1 102 ? 5.486 -4.972 -14.534 1.00 89.50 102 LEU A CA 1
ATOM 828 C C . LEU A 1 102 ? 5.703 -5.265 -13.043 1.00 89.50 102 LEU A C 1
ATOM 830 O O . LEU A 1 102 ? 5.938 -6.422 -12.683 1.00 89.50 102 LEU A O 1
ATOM 834 N N . LYS A 1 103 ? 5.570 -4.255 -12.173 1.00 91.19 103 LYS A N 1
ATOM 835 C CA . LYS A 1 103 ? 5.703 -4.416 -10.725 1.00 91.19 103 LYS A CA 1
ATOM 836 C C . LYS A 1 103 ? 4.592 -5.337 -10.195 1.00 91.19 103 LYS A C 1
ATOM 838 O O . LYS A 1 103 ? 3.435 -5.189 -10.608 1.00 91.19 103 LYS A O 1
ATOM 843 N N . PRO A 1 104 ? 4.927 -6.316 -9.337 1.00 94.62 104 PRO A N 1
ATOM 844 C CA . PRO A 1 104 ? 3.932 -7.100 -8.620 1.00 94.62 104 PRO A CA 1
ATOM 845 C C . PRO A 1 104 ? 3.302 -6.264 -7.501 1.00 94.62 104 PRO A C 1
ATOM 847 O O . PRO A 1 104 ? 4.012 -5.577 -6.771 1.00 94.62 104 PRO A O 1
ATOM 850 N N . GLU A 1 105 ? 1.988 -6.378 -7.339 1.00 95.94 105 GLU A N 1
ATOM 851 C CA . GLU A 1 105 ? 1.213 -5.610 -6.363 1.00 95.94 105 GLU A CA 1
ATOM 852 C C . GLU A 1 105 ? 0.269 -6.531 -5.590 1.00 95.94 105 GLU A C 1
ATOM 854 O O . GLU A 1 105 ? -0.545 -7.247 -6.183 1.00 95.94 105 GLU A O 1
ATOM 859 N N . LEU A 1 106 ? 0.414 -6.543 -4.267 1.00 97.25 106 LEU A N 1
ATOM 860 C CA . LEU A 1 106 ? -0.441 -7.286 -3.349 1.00 97.25 106 LEU A CA 1
ATOM 861 C C . LEU A 1 106 ? -1.648 -6.419 -2.965 1.00 97.25 106 LEU A C 1
ATOM 863 O O . LEU A 1 106 ? -1.466 -5.283 -2.532 1.00 97.25 106 LEU A O 1
ATOM 867 N N . THR A 1 107 ? -2.856 -6.961 -3.092 1.00 92.75 107 THR A N 1
ATOM 868 C CA . THR A 1 107 ? -4.124 -6.283 -2.774 1.00 92.75 107 THR A CA 1
ATOM 869 C C . THR A 1 107 ? -4.906 -7.086 -1.754 1.00 92.75 107 THR A C 1
ATOM 871 O O . THR A 1 107 ? -4.861 -8.333 -1.847 1.00 92.75 107 THR A O 1
#

InterPro domains:
  IPR015797 NUDIX hydrolase-like domain superfamily [SSF55811] (15-88)
  IPR055295 Uridine diphosphate glucose pyrophosphatase NUDT22/Nudix hydrolase 9-like [PTHR31835] (12-105)

Secondary structure (DSSP, 8-state):
-GGGS--STT-GGGS--PPEEE---B-TTSPBP-EEPPTT-SSSTT-EE-SEEE--TTTSEETTEE-HHHHHHHHHHHHH---GGG-S------EEE-TTT--EEE-

Sequence (107 aa):
EIVKEIVGNTYFEYLSNPLTVSVVLKTRDNKIVVAHRSKSTFEYPEYLHVPGGHIQSDKHRKEGKIEVFDAILDEIKEEFQIEKSDLKDLKCMGLCRDRKTLKPELT

Foldseek 3Di:
DVVVVPPDPPCPVVDPLFEKEFDFDADPVGDTDWDAADCPDPPPHRDIGGFMDGQDCVPQDDPNDGNNVVRSQVSCCVPPVDHPVNDPDDDWPAWDADPPSRHIYID

pLDDT: mean 90.29, std 13.62, range [45.91, 97.94]

Radius of gyration: 15.71 Å; chains: 1; bounding box: 40×30×41 Å

Organism: NCBI:txid412755